Protein AF-A0A1M6TKB8-F1 (afdb_monomer_lite)

Structure (mmCIF, N/CA/C/O backbone):
data_AF-A0A1M6TKB8-F1
#
_entry.id   AF-A0A1M6TKB8-F1
#
loop_
_atom_site.group_PDB
_atom_site.id
_atom_site.type_symbol
_atom_site.label_atom_id
_atom_site.label_alt_id
_atom_site.label_comp_id
_atom_site.label_asym_id
_atom_site.label_entity_id
_atom_site.label_seq_id
_atom_site.pdbx_PDB_ins_code
_atom_site.Cartn_x
_atom_site.Cartn_y
_atom_site.Cartn_z
_atom_site.occupancy
_atom_site.B_iso_or_equiv
_atom_site.auth_seq_id
_atom_site.auth_comp_id
_atom_site.auth_asym_id
_atom_site.auth_atom_id
_atom_site.pdbx_PDB_model_num
ATOM 1 N N . MET A 1 1 ? -24.378 -10.086 3.140 1.00 51.75 1 MET A N 1
ATOM 2 C CA . MET A 1 1 ? -23.480 -8.966 2.792 1.00 51.75 1 MET A CA 1
ATOM 3 C C . MET A 1 1 ? -22.093 -9.391 3.237 1.00 51.75 1 MET A C 1
ATOM 5 O O . MET A 1 1 ? -21.985 -9.834 4.373 1.00 51.75 1 MET A O 1
ATOM 9 N N . LYS A 1 2 ? -21.095 -9.410 2.351 1.00 66.44 2 LYS A N 1
ATOM 10 C CA . LYS A 1 2 ? -19.722 -9.752 2.744 1.00 66.44 2 LYS A CA 1
ATOM 11 C C . LYS A 1 2 ? -19.069 -8.455 3.223 1.00 66.44 2 LYS A C 1
ATOM 13 O O . LYS A 1 2 ? -19.104 -7.477 2.484 1.00 66.44 2 LYS A O 1
ATOM 18 N N . THR A 1 3 ? -18.589 -8.420 4.460 1.00 76.50 3 THR A N 1
ATOM 19 C CA . THR A 1 3 ? -17.875 -7.260 5.005 1.00 76.50 3 THR A CA 1
ATOM 20 C C . THR A 1 3 ? -16.459 -7.266 4.436 1.00 76.50 3 THR A C 1
ATOM 22 O O . THR A 1 3 ? -15.822 -8.316 4.455 1.00 76.50 3 THR A O 1
ATOM 25 N N . ILE A 1 4 ? -16.000 -6.136 3.900 1.00 82.56 4 ILE A N 1
ATOM 26 C CA . ILE A 1 4 ? -14.615 -5.958 3.443 1.00 82.56 4 ILE A CA 1
ATOM 27 C C . ILE A 1 4 ? -13.791 -5.507 4.650 1.00 82.56 4 ILE A C 1
ATOM 29 O O . ILE A 1 4 ? -14.193 -4.577 5.350 1.00 82.56 4 ILE A O 1
ATOM 33 N N . SER A 1 5 ? -12.678 -6.184 4.915 1.00 91.06 5 SER A N 1
ATOM 34 C CA . SER A 1 5 ? -11.718 -5.819 5.957 1.00 91.06 5 SER A CA 1
ATOM 35 C C . SER A 1 5 ? -10.549 -5.008 5.392 1.00 91.06 5 SER A C 1
ATOM 37 O O . SER A 1 5 ? -10.285 -5.026 4.190 1.00 91.06 5 SER A O 1
ATOM 39 N N . VAL A 1 6 ? -9.801 -4.340 6.274 1.00 93.44 6 VAL A N 1
ATOM 40 C CA . VAL A 1 6 ? -8.541 -3.664 5.916 1.00 93.44 6 VAL A CA 1
ATOM 41 C C . VAL A 1 6 ? -7.554 -4.640 5.262 1.00 93.44 6 VAL A C 1
ATOM 43 O O . VAL A 1 6 ? -6.907 -4.297 4.275 1.00 93.44 6 VAL A O 1
ATOM 46 N N . ASN A 1 7 ? -7.490 -5.883 5.751 1.00 94.62 7 ASN A N 1
ATOM 47 C CA . ASN A 1 7 ? -6.625 -6.907 5.165 1.00 94.62 7 ASN A CA 1
ATOM 48 C C . ASN A 1 7 ? -7.055 -7.296 3.746 1.00 94.62 7 ASN A C 1
ATOM 50 O O . ASN A 1 7 ? -6.184 -7.468 2.903 1.00 94.62 7 ASN A O 1
ATOM 54 N N . ASP A 1 8 ? -8.360 -7.363 3.456 1.00 94.44 8 ASP A N 1
ATOM 55 C CA . ASP A 1 8 ? -8.839 -7.658 2.096 1.00 94.44 8 ASP A CA 1
ATOM 56 C C . ASP A 1 8 ? -8.401 -6.567 1.100 1.00 94.44 8 ASP A C 1
ATOM 58 O O . ASP A 1 8 ? -8.019 -6.867 -0.032 1.00 94.44 8 ASP A O 1
ATOM 62 N N . LEU A 1 9 ? -8.434 -5.292 1.516 1.00 95.69 9 LEU A N 1
ATOM 63 C CA . LEU A 1 9 ? -7.968 -4.169 0.691 1.00 95.69 9 LEU A CA 1
ATOM 64 C C . LEU A 1 9 ? -6.455 -4.233 0.470 1.00 95.69 9 LEU A C 1
ATOM 66 O O . LEU A 1 9 ? -5.993 -4.089 -0.662 1.00 95.69 9 LEU A O 1
ATOM 70 N N . LYS A 1 10 ? -5.693 -4.497 1.534 1.00 97.56 10 LYS A N 1
ATOM 71 C CA . LYS A 1 10 ? -4.236 -4.631 1.477 1.00 97.56 10 LYS A CA 1
ATOM 72 C C . LYS A 1 10 ? -3.787 -5.765 0.564 1.00 97.56 10 LYS A C 1
ATOM 74 O O . LYS A 1 10 ? -2.959 -5.544 -0.315 1.00 97.56 10 LYS A O 1
ATOM 79 N N . GLU A 1 11 ? -4.335 -6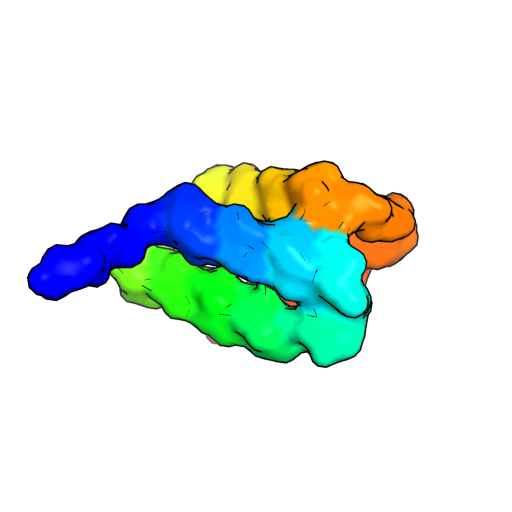.965 0.752 1.00 97.81 11 GLU A N 1
ATOM 80 C CA . GLU A 1 11 ? -4.020 -8.123 -0.090 1.00 97.81 11 GLU A CA 1
ATOM 81 C C . GLU A 1 11 ? -4.325 -7.817 -1.556 1.00 97.81 11 GLU A C 1
ATOM 83 O O . GLU A 1 11 ? -3.509 -8.102 -2.431 1.00 97.81 11 GLU A O 1
ATOM 88 N N . ARG A 1 12 ? -5.437 -7.121 -1.828 1.00 97.81 12 ARG A N 1
ATOM 89 C CA . ARG A 1 12 ? -5.772 -6.728 -3.194 1.00 97.81 12 ARG A CA 1
ATOM 90 C C . ARG A 1 12 ? -4.787 -5.721 -3.792 1.00 97.81 12 ARG A C 1
ATOM 92 O O . ARG A 1 12 ? -4.458 -5.857 -4.968 1.00 97.81 12 ARG A O 1
ATOM 99 N N . MET A 1 13 ? -4.325 -4.734 -3.022 1.00 98.19 13 MET A N 1
ATOM 100 C CA . MET A 1 13 ? -3.288 -3.790 -3.464 1.00 98.19 13 MET A CA 1
ATOM 101 C C . MET A 1 13 ? -1.970 -4.509 -3.774 1.00 98.19 13 MET A C 1
ATOM 103 O O . MET A 1 13 ? -1.362 -4.252 -4.810 1.00 98.19 13 MET A O 1
ATOM 107 N N . ILE A 1 14 ? -1.569 -5.453 -2.919 1.00 98.38 14 ILE A N 1
ATOM 108 C CA . ILE A 1 14 ? -0.373 -6.282 -3.121 1.00 98.38 14 ILE A CA 1
ATOM 109 C C . ILE A 1 14 ? -0.485 -7.103 -4.408 1.00 98.38 14 ILE A C 1
ATOM 111 O O . ILE A 1 14 ? 0.449 -7.105 -5.207 1.00 98.38 14 ILE A O 1
ATOM 115 N N . ASP A 1 15 ? -1.612 -7.784 -4.621 1.00 98.25 15 ASP A N 1
ATOM 116 C CA . ASP A 1 15 ? -1.824 -8.618 -5.807 1.00 98.25 15 ASP A CA 1
ATOM 117 C C . ASP A 1 15 ? -1.781 -7.791 -7.097 1.00 98.25 15 ASP A C 1
ATOM 119 O O . ASP A 1 15 ? -1.148 -8.196 -8.064 1.00 98.25 15 ASP A O 1
ATOM 123 N N . LEU A 1 16 ? -2.385 -6.598 -7.095 1.00 98.12 16 LEU A N 1
ATOM 124 C CA . LEU A 1 16 ? -2.338 -5.688 -8.243 1.00 98.12 16 LEU A CA 1
ATOM 125 C C . LEU A 1 16 ? -0.904 -5.269 -8.590 1.00 98.12 16 LEU A C 1
ATOM 127 O O . LEU A 1 16 ? -0.542 -5.263 -9.763 1.00 98.12 16 LEU A O 1
ATOM 131 N N . LEU A 1 17 ? -0.083 -4.949 -7.587 1.00 96.94 17 LEU A N 1
ATOM 132 C CA . LEU A 1 17 ? 1.319 -4.585 -7.813 1.00 96.94 17 LEU A CA 1
ATOM 133 C C . LEU A 1 17 ? 2.164 -5.778 -8.282 1.00 96.94 17 LEU A C 1
ATOM 135 O O . LEU A 1 17 ? 3.059 -5.590 -9.102 1.00 96.94 17 LEU A O 1
ATOM 139 N N . LYS A 1 18 ? 1.866 -7.000 -7.820 1.00 95.81 18 LYS A N 1
ATOM 140 C CA . LYS A 1 18 ? 2.499 -8.229 -8.337 1.00 95.81 18 LYS A CA 1
ATOM 141 C C . LYS A 1 18 ? 2.137 -8.507 -9.790 1.00 95.81 18 LYS A C 1
ATOM 143 O O . LYS A 1 18 ? 2.968 -9.035 -10.525 1.00 95.81 18 LYS A O 1
ATOM 148 N N . ASP A 1 19 ? 0.909 -8.177 -10.182 1.00 95.44 19 ASP A N 1
ATOM 149 C CA . ASP A 1 19 ? 0.433 -8.334 -11.555 1.00 95.44 19 ASP A CA 1
ATOM 150 C C . ASP A 1 19 ? 1.089 -7.319 -12.509 1.00 95.44 19 ASP A C 1
ATOM 152 O O . ASP A 1 19 ? 1.171 -7.588 -13.705 1.00 95.44 19 ASP A O 1
ATOM 156 N N . GLY A 1 20 ? 1.583 -6.188 -11.991 1.00 92.38 20 GLY A N 1
ATOM 157 C CA . GLY A 1 20 ? 2.393 -5.226 -12.739 1.00 92.38 20 GLY A CA 1
ATOM 158 C C . GLY A 1 20 ? 2.171 -3.771 -12.322 1.00 92.38 20 GLY A C 1
ATOM 159 O O . GLY A 1 20 ? 1.114 -3.403 -11.803 1.00 92.38 20 GLY A O 1
ATOM 160 N N . TRP A 1 21 ? 3.170 -2.920 -12.581 1.00 93.31 21 TRP A N 1
ATOM 161 C CA . TRP A 1 21 ? 3.133 -1.484 -12.260 1.00 93.31 21 TRP A CA 1
ATOM 162 C C . TRP A 1 21 ? 2.023 -0.731 -13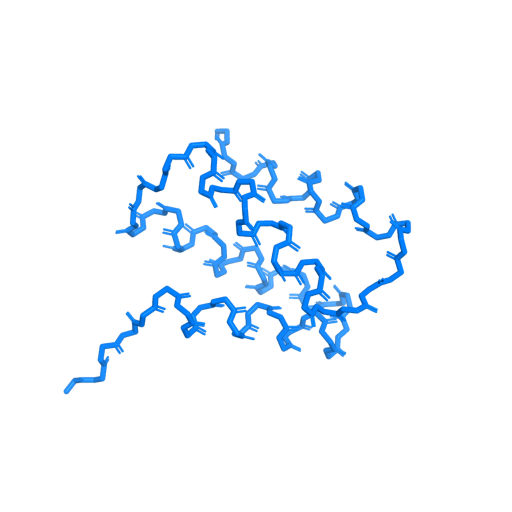.008 1.00 93.31 21 TRP A C 1
ATOM 164 O O . TRP A 1 21 ? 1.509 0.271 -12.520 1.00 93.31 21 TRP A O 1
ATOM 174 N N . GLU A 1 22 ? 1.571 -1.242 -14.157 1.00 94.56 22 GLU A N 1
ATOM 175 C CA . GLU A 1 22 ? 0.421 -0.713 -14.897 1.00 94.56 22 GLU A CA 1
ATOM 176 C C . GLU A 1 22 ? -0.887 -0.708 -14.088 1.00 94.56 22 GLU A C 1
ATOM 178 O O . GLU A 1 22 ? -1.829 -0.000 -14.444 1.00 94.56 22 GLU A O 1
ATOM 183 N N . ASN A 1 23 ? -0.954 -1.470 -12.991 1.00 96.56 23 ASN A N 1
ATOM 184 C CA . ASN A 1 23 ? -2.109 -1.510 -12.103 1.00 96.56 23 ASN A CA 1
ATOM 185 C C . ASN A 1 23 ? -2.058 -0.462 -10.979 1.00 96.56 23 ASN A C 1
ATOM 187 O O . ASN A 1 23 ? -2.958 -0.446 -10.133 1.00 96.56 23 ASN A O 1
ATOM 191 N N . LEU A 1 24 ? -1.045 0.412 -10.948 1.00 96.31 24 LEU A N 1
ATOM 192 C CA . LEU A 1 24 ? -0.859 1.399 -9.883 1.00 96.31 24 LEU A CA 1
ATOM 193 C C . LEU A 1 24 ? -2.082 2.306 -9.687 1.00 96.31 24 LEU A C 1
ATOM 195 O O . LEU A 1 24 ? -2.445 2.598 -8.551 1.00 96.31 24 LEU A O 1
ATOM 199 N N . ASP A 1 25 ? -2.785 2.683 -10.755 1.00 97.06 25 ASP A N 1
ATOM 200 C CA . ASP A 1 25 ? -4.008 3.487 -10.634 1.00 97.06 25 ASP A CA 1
ATOM 201 C C . ASP A 1 25 ? -5.105 2.771 -9.825 1.00 97.06 25 ASP A C 1
ATOM 203 O O . ASP A 1 25 ? -5.802 3.396 -9.023 1.00 97.06 25 ASP A O 1
ATOM 207 N N . TYR A 1 26 ? -5.230 1.445 -9.955 1.00 97.81 26 TYR A N 1
ATOM 208 C CA . TYR A 1 26 ? -6.163 0.667 -9.134 1.00 97.81 26 TYR A CA 1
ATOM 209 C C . TYR A 1 26 ? -5.719 0.604 -7.671 1.00 97.81 26 TYR A C 1
ATOM 211 O O . TYR A 1 26 ? -6.560 0.662 -6.772 1.00 97.81 26 TYR A O 1
ATOM 219 N N . VAL A 1 27 ? -4.411 0.509 -7.426 1.00 98.00 27 VAL A N 1
ATOM 220 C CA . VAL A 1 27 ? -3.831 0.532 -6.075 1.00 98.00 27 VAL A CA 1
ATOM 221 C C . VAL A 1 27 ? -4.124 1.870 -5.406 1.00 98.00 27 VAL A C 1
ATOM 223 O O . VAL A 1 27 ? -4.639 1.884 -4.292 1.00 98.00 27 VAL A O 1
ATOM 226 N N . LYS A 1 28 ? -3.913 2.980 -6.120 1.00 97.75 28 LYS A N 1
ATOM 227 C CA . LYS A 1 28 ? -4.263 4.335 -5.677 1.00 97.75 28 LYS A CA 1
ATOM 228 C C . LYS A 1 28 ? -5.738 4.426 -5.283 1.00 97.75 28 LYS A C 1
ATOM 230 O O . LYS A 1 28 ? -6.051 4.873 -4.183 1.00 97.75 28 LYS A O 1
ATOM 235 N N . CYS A 1 29 ? -6.655 3.926 -6.114 1.00 96.81 29 CYS A N 1
ATOM 236 C CA . CYS A 1 29 ? -8.083 3.911 -5.776 1.00 96.81 29 CYS A CA 1
ATOM 237 C C . CYS A 1 29 ? -8.397 3.136 -4.485 1.00 96.81 29 CYS A C 1
ATOM 239 O O . CYS A 1 29 ? -9.205 3.593 -3.673 1.00 96.81 29 CYS A O 1
ATOM 241 N N . LEU A 1 30 ? -7.786 1.964 -4.288 1.00 97.19 30 LEU A N 1
ATOM 242 C CA . LEU A 1 30 ? -8.001 1.152 -3.086 1.00 97.19 30 LEU A CA 1
ATOM 243 C C . LEU A 1 30 ? -7.393 1.800 -1.843 1.00 97.19 30 LEU A C 1
ATOM 245 O O . LEU A 1 30 ? -8.034 1.805 -0.794 1.00 97.19 30 LEU A O 1
ATOM 249 N N . PHE A 1 31 ? -6.207 2.387 -1.980 1.00 97.75 31 PHE A N 1
ATOM 250 C CA . PHE A 1 31 ? -5.538 3.119 -0.915 1.00 97.75 31 PHE A CA 1
ATOM 251 C C . PHE A 1 31 ? -6.374 4.318 -0.463 1.00 97.75 31 PHE A C 1
ATOM 253 O O . PHE A 1 31 ? -6.671 4.435 0.721 1.00 97.75 31 PHE A O 1
ATOM 260 N N . PHE A 1 32 ? -6.865 5.133 -1.404 1.00 96.06 32 PHE A N 1
ATOM 261 C CA . PHE A 1 32 ? -7.792 6.230 -1.105 1.00 96.06 32 PHE A CA 1
ATOM 262 C C . PHE A 1 32 ? -9.038 5.752 -0.367 1.00 96.06 32 PHE A C 1
ATOM 264 O O . PHE A 1 32 ? -9.443 6.329 0.632 1.00 96.06 32 PHE A O 1
ATOM 271 N N . THR A 1 33 ? -9.646 4.672 -0.866 1.00 94.56 33 THR A N 1
ATOM 272 C CA . THR A 1 33 ? -10.862 4.110 -0.273 1.00 94.56 33 THR A CA 1
ATOM 273 C C . THR A 1 33 ? -10.604 3.671 1.163 1.00 94.56 33 THR A C 1
ATOM 275 O O . THR A 1 33 ? -11.437 3.898 2.032 1.00 94.56 33 THR A O 1
ATOM 278 N N . TRP A 1 34 ? -9.451 3.054 1.428 1.00 96.19 34 TRP A N 1
ATOM 279 C CA . TRP A 1 34 ? -9.054 2.691 2.780 1.00 96.19 34 TRP A CA 1
ATOM 280 C C . TRP A 1 34 ? -8.879 3.930 3.674 1.00 96.19 34 TRP A C 1
ATOM 282 O O . TRP A 1 34 ? -9.451 3.962 4.762 1.00 96.19 34 TRP A O 1
ATOM 292 N N . VAL A 1 35 ? -8.179 4.965 3.200 1.00 95.75 35 VAL A N 1
ATOM 293 C CA . VAL A 1 35 ? -7.985 6.216 3.953 1.00 95.75 35 VAL A CA 1
ATOM 294 C C . VAL A 1 35 ? -9.327 6.870 4.301 1.00 95.75 35 VAL A C 1
ATOM 296 O O . VAL A 1 35 ? -9.591 7.136 5.469 1.00 95.75 35 VAL A O 1
ATOM 299 N N . GLU A 1 36 ? -10.215 7.044 3.322 1.00 94.19 36 GLU A N 1
ATOM 300 C CA . GLU A 1 36 ? -11.522 7.689 3.519 1.00 94.19 36 GLU A CA 1
ATOM 301 C C . GLU A 1 36 ? -12.475 6.881 4.412 1.00 94.19 36 GLU A C 1
ATOM 303 O O . GLU A 1 36 ? -13.308 7.446 5.116 1.00 94.19 36 GLU A O 1
ATOM 308 N N . MET A 1 37 ? -12.411 5.546 4.365 1.00 92.62 37 MET A N 1
ATOM 309 C CA . MET A 1 37 ? -13.341 4.701 5.121 1.00 92.62 37 MET A CA 1
ATOM 310 C C . MET A 1 37 ? -12.921 4.476 6.570 1.00 92.62 37 MET A C 1
ATOM 312 O O . MET A 1 37 ? -13.786 4.218 7.409 1.00 92.62 37 MET A O 1
ATOM 316 N N . PHE A 1 38 ? -11.617 4.481 6.842 1.00 92.69 38 PHE A N 1
ATOM 317 C CA . PHE A 1 38 ? -11.073 4.077 8.136 1.00 92.69 38 PHE A CA 1
ATOM 318 C C . PHE A 1 38 ? -10.351 5.207 8.874 1.00 92.69 38 PHE A C 1
ATOM 320 O O . PHE A 1 38 ? -10.023 5.000 10.037 1.00 92.69 38 PHE A O 1
ATOM 327 N N . GLU A 1 39 ? -10.148 6.365 8.233 1.00 94.44 39 GLU A N 1
ATOM 328 C CA . GLU A 1 39 ? -9.491 7.556 8.797 1.00 94.44 39 GLU A CA 1
ATOM 329 C C . GLU A 1 39 ? -8.211 7.208 9.593 1.00 94.44 39 GLU A C 1
ATOM 331 O O . GLU A 1 39 ? -8.105 7.560 10.771 1.00 94.44 39 GLU A O 1
ATOM 336 N N . PRO A 1 40 ? -7.262 6.465 8.984 1.00 95.88 40 PRO A N 1
ATOM 337 C CA . PRO A 1 40 ? -6.080 5.965 9.677 1.00 95.88 40 PRO A CA 1
ATOM 338 C C . PRO A 1 40 ? -5.164 7.101 10.146 1.00 95.88 40 PRO A C 1
ATOM 340 O O . PRO A 1 40 ? -5.063 8.151 9.504 1.00 95.88 40 PRO A O 1
ATOM 343 N N . GLU A 1 41 ? -4.436 6.862 11.235 1.00 97.06 41 GLU A N 1
ATOM 344 C CA . GLU A 1 41 ? -3.375 7.767 11.682 1.00 97.06 41 GLU A CA 1
ATOM 345 C C . GLU A 1 41 ? -2.162 7.715 10.731 1.00 97.06 41 GLU A C 1
ATOM 347 O O . GLU A 1 41 ? -1.960 6.751 9.990 1.00 97.06 41 GLU A O 1
ATOM 352 N N . GLU A 1 42 ? -1.310 8.742 10.764 1.00 95.38 42 GLU A N 1
ATOM 353 C CA . GLU A 1 42 ? -0.126 8.847 9.892 1.00 95.38 42 GLU A CA 1
ATOM 354 C C . GLU A 1 42 ? 0.787 7.609 9.979 1.00 95.38 42 GLU A C 1
ATOM 356 O O . GLU A 1 42 ? 1.256 7.099 8.960 1.00 95.38 42 GLU A O 1
ATOM 361 N N . ASP A 1 43 ? 0.986 7.070 11.184 1.00 97.25 43 ASP A N 1
ATOM 362 C CA . ASP A 1 43 ? 1.775 5.853 11.391 1.00 97.25 43 ASP A CA 1
ATOM 363 C C . ASP A 1 43 ? 1.134 4.629 10.715 1.00 97.25 43 ASP A C 1
ATOM 365 O O . ASP A 1 43 ? 1.834 3.782 10.160 1.00 97.25 43 ASP A O 1
ATOM 369 N N . GLU A 1 44 ? -0.197 4.529 10.705 1.00 97.06 44 GLU A N 1
ATOM 370 C CA . GLU A 1 44 ? -0.919 3.442 10.035 1.00 97.06 44 GLU A CA 1
ATOM 371 C C . GLU A 1 44 ? -0.833 3.564 8.510 1.00 97.06 44 GLU A C 1
ATOM 373 O O . GLU A 1 44 ? -0.685 2.553 7.821 1.00 97.06 44 GLU A O 1
ATOM 378 N N . ILE A 1 45 ? -0.867 4.790 7.979 1.00 96.88 45 ILE A N 1
ATOM 379 C CA . ILE A 1 45 ? -0.661 5.086 6.553 1.00 96.88 45 ILE A CA 1
ATOM 380 C C . ILE A 1 45 ? 0.739 4.648 6.119 1.00 96.88 45 ILE A C 1
ATOM 382 O O . ILE A 1 45 ? 0.879 3.918 5.133 1.00 96.88 45 ILE A O 1
ATOM 386 N N . ASN A 1 46 ? 1.765 5.037 6.877 1.00 95.88 46 ASN A N 1
ATOM 387 C CA . ASN A 1 46 ? 3.149 4.645 6.614 1.00 95.88 46 ASN A CA 1
ATOM 388 C C . ASN A 1 46 ? 3.317 3.120 6.655 1.00 95.88 46 ASN A C 1
ATOM 390 O O . ASN A 1 46 ? 3.871 2.536 5.724 1.00 95.88 46 ASN A O 1
ATOM 394 N N . ASN A 1 47 ? 2.750 2.463 7.672 1.00 97.31 47 ASN A N 1
ATOM 395 C CA . ASN A 1 47 ? 2.776 1.005 7.782 1.00 97.31 47 ASN A CA 1
ATOM 396 C C . ASN A 1 47 ? 2.071 0.325 6.598 1.00 97.31 47 ASN A C 1
ATOM 398 O O . ASN A 1 47 ? 2.587 -0.651 6.059 1.00 97.31 47 ASN A O 1
ATOM 402 N N . MET A 1 48 ? 0.920 0.836 6.149 1.00 97.44 48 MET A N 1
ATOM 403 C CA . MET A 1 48 ? 0.220 0.291 4.983 1.00 97.44 48 MET A CA 1
ATOM 404 C C . MET A 1 48 ? 1.078 0.394 3.716 1.00 97.44 48 MET A C 1
ATOM 406 O O . MET A 1 48 ? 1.181 -0.588 2.981 1.00 97.44 48 MET A O 1
ATOM 410 N N . MET A 1 49 ? 1.717 1.545 3.467 1.00 96.69 49 MET A N 1
ATOM 411 C CA . MET A 1 49 ? 2.614 1.743 2.317 1.00 96.69 49 MET A CA 1
ATOM 412 C C . MET A 1 49 ? 3.824 0.793 2.354 1.00 96.69 49 MET A C 1
ATOM 414 O O . MET A 1 49 ? 4.164 0.181 1.337 1.00 96.69 49 MET A O 1
ATOM 418 N N . ASP A 1 50 ? 4.425 0.605 3.531 1.00 96.38 50 ASP A N 1
ATOM 419 C CA . ASP A 1 50 ? 5.522 -0.345 3.744 1.00 96.38 50 ASP A CA 1
ATOM 420 C C . ASP A 1 50 ?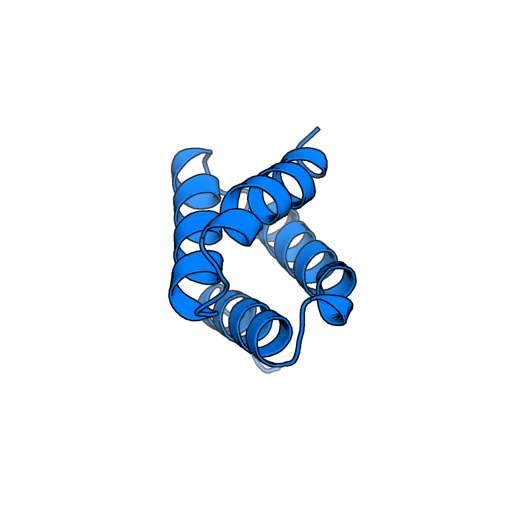 5.081 -1.795 3.481 1.00 96.38 50 ASP A C 1
ATOM 422 O O . ASP A 1 50 ? 5.803 -2.571 2.840 1.00 96.38 50 ASP A O 1
ATOM 426 N N . GLU A 1 51 ? 3.889 -2.174 3.947 1.00 97.06 51 GLU A N 1
ATOM 427 C CA . GLU A 1 51 ? 3.355 -3.526 3.788 1.00 97.06 51 GLU A CA 1
ATOM 428 C C . GLU A 1 51 ? 3.001 -3.847 2.330 1.00 97.06 51 GLU A C 1
ATOM 430 O O . GLU A 1 51 ? 3.323 -4.943 1.862 1.00 97.06 51 GLU A O 1
ATOM 435 N N . ILE A 1 52 ? 2.387 -2.918 1.585 1.00 97.19 52 ILE A N 1
ATOM 436 C CA . ILE A 1 52 ? 2.083 -3.145 0.162 1.00 97.19 52 ILE A CA 1
ATOM 437 C C . ILE A 1 52 ? 3.359 -3.217 -0.683 1.00 97.19 52 ILE A C 1
ATOM 439 O O . ILE A 1 52 ? 3.453 -4.062 -1.575 1.00 97.19 52 ILE A O 1
ATOM 443 N N . TYR A 1 53 ? 4.368 -2.395 -0.378 1.00 95.56 53 TYR A N 1
ATOM 444 C CA . TYR A 1 53 ? 5.664 -2.434 -1.051 1.00 95.56 53 TYR A CA 1
ATOM 445 C C . TYR A 1 53 ? 6.380 -3.760 -0.776 1.00 95.56 53 TYR A C 1
ATOM 447 O O . TYR A 1 53 ? 6.733 -4.494 -1.699 1.00 95.56 53 TYR A O 1
ATOM 455 N N . THR A 1 54 ? 6.520 -4.123 0.500 1.00 94.94 54 THR A N 1
ATOM 456 C CA . THR A 1 54 ? 7.195 -5.364 0.903 1.00 94.94 54 THR A CA 1
ATOM 457 C C . THR A 1 54 ? 6.466 -6.591 0.356 1.00 94.94 54 THR A C 1
ATOM 459 O O . THR A 1 54 ? 7.090 -7.535 -0.132 1.00 94.94 54 THR A O 1
ATOM 462 N N . GLY A 1 55 ? 5.133 -6.580 0.413 1.00 95.25 55 GLY A N 1
ATOM 463 C CA . GLY A 1 55 ? 4.292 -7.684 -0.031 1.00 95.25 55 GLY A CA 1
ATOM 464 C C . GLY A 1 55 ? 4.287 -7.884 -1.544 1.00 95.25 55 GLY A C 1
ATOM 465 O O . GLY A 1 55 ? 4.122 -9.021 -1.991 1.00 95.25 55 GLY A O 1
ATOM 466 N N . SER A 1 56 ? 4.474 -6.816 -2.324 1.00 94.56 56 SER A N 1
ATOM 467 C CA . SER A 1 56 ? 4.458 -6.857 -3.792 1.00 94.56 56 SER A CA 1
ATOM 468 C C . SER A 1 56 ? 5.775 -7.303 -4.423 1.00 94.56 56 SER A C 1
ATOM 470 O O . SER A 1 56 ? 5.774 -7.665 -5.595 1.00 94.56 56 SER A O 1
ATOM 472 N N . MET A 1 57 ? 6.867 -7.368 -3.648 1.00 90.25 57 MET A N 1
ATOM 473 C CA . MET A 1 57 ? 8.198 -7.770 -4.134 1.00 90.25 57 MET A CA 1
ATOM 474 C C . MET A 1 57 ? 8.688 -6.926 -5.325 1.00 90.25 57 MET A C 1
ATOM 476 O O . MET A 1 57 ? 9.409 -7.428 -6.188 1.00 90.25 57 MET A O 1
ATOM 480 N N . LEU A 1 58 ? 8.284 -5.655 -5.372 1.00 87.25 58 LEU A N 1
ATOM 481 C CA . LEU A 1 58 ? 8.765 -4.694 -6.360 1.00 87.25 58 LEU A CA 1
ATOM 482 C C . LEU A 1 58 ? 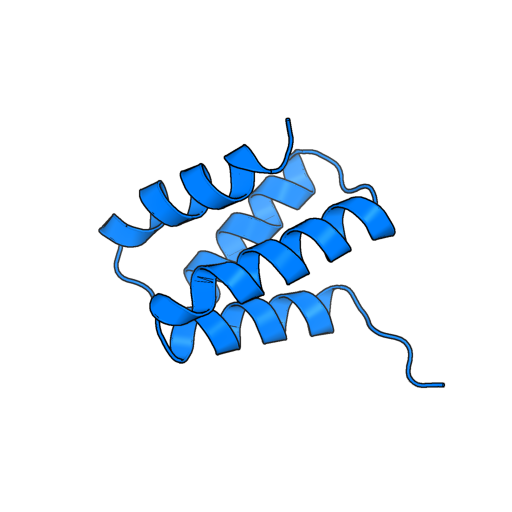10.268 -4.432 -6.201 1.00 87.25 58 LEU A C 1
ATOM 484 O O . LEU A 1 58 ? 10.856 -4.678 -5.145 1.00 87.25 58 LEU A O 1
ATOM 488 N N . GLU A 1 59 ? 10.884 -3.908 -7.258 1.00 89.00 59 GLU A N 1
ATOM 489 C CA . GLU A 1 59 ? 12.277 -3.470 -7.210 1.00 89.00 59 GLU A CA 1
ATOM 490 C C . GLU A 1 59 ? 12.449 -2.288 -6.242 1.00 89.00 59 GLU A C 1
ATOM 492 O O . GLU A 1 59 ? 11.532 -1.493 -6.027 1.00 89.00 59 GLU A O 1
ATOM 497 N N . GLU A 1 60 ? 13.640 -2.161 -5.652 1.00 82.00 60 GLU A N 1
ATOM 498 C CA . GLU A 1 60 ? 13.910 -1.149 -4.620 1.00 82.00 60 GLU A CA 1
ATOM 499 C C . GLU A 1 60 ? 13.703 0.285 -5.133 1.00 82.00 60 GLU A C 1
ATOM 501 O O . GLU A 1 60 ? 13.170 1.135 -4.415 1.00 82.00 60 GLU A O 1
ATOM 506 N N . ASP A 1 61 ? 14.018 0.521 -6.408 1.00 87.00 61 ASP A N 1
ATOM 507 C CA . ASP A 1 61 ? 13.820 1.809 -7.076 1.00 87.00 61 ASP A CA 1
ATOM 508 C C . ASP A 1 61 ? 12.328 2.192 -7.181 1.00 87.00 61 ASP A C 1
ATOM 510 O O . ASP A 1 61 ? 11.989 3.377 -7.144 1.00 87.00 61 ASP A O 1
ATOM 514 N N . SER A 1 62 ? 11.415 1.211 -7.211 1.00 89.88 62 SER A N 1
ATOM 515 C CA . SER A 1 62 ? 9.965 1.446 -7.257 1.00 89.88 62 SER A CA 1
ATOM 516 C C . SER A 1 62 ? 9.395 1.950 -5.929 1.00 89.88 62 SER A C 1
ATOM 518 O O . SER A 1 62 ? 8.298 2.510 -5.911 1.00 89.88 62 SER A O 1
ATOM 520 N N . ARG A 1 63 ? 10.115 1.793 -4.805 1.00 91.56 63 ARG A N 1
ATOM 521 C CA . ARG A 1 63 ? 9.621 2.223 -3.485 1.00 91.56 63 ARG A CA 1
ATOM 522 C C . ARG A 1 63 ? 9.380 3.725 -3.435 1.00 91.56 63 ARG A C 1
ATOM 524 O O . ARG A 1 63 ? 8.346 4.177 -2.954 1.00 91.56 63 ARG A O 1
ATOM 531 N N . VAL A 1 64 ? 10.347 4.500 -3.923 1.00 94.00 64 VAL A N 1
ATOM 532 C CA . VAL A 1 64 ? 10.290 5.967 -3.882 1.00 94.00 64 VAL A CA 1
ATOM 533 C C . VAL A 1 64 ? 9.123 6.482 -4.722 1.00 94.00 64 VAL A C 1
ATOM 535 O O . VAL A 1 64 ? 8.401 7.371 -4.276 1.00 94.00 64 VAL A O 1
ATOM 538 N N . GLU A 1 65 ? 8.910 5.896 -5.902 1.00 94.88 65 GLU A N 1
ATOM 539 C CA . GLU A 1 65 ? 7.806 6.256 -6.796 1.00 94.88 65 GLU A CA 1
ATOM 540 C C . GLU A 1 65 ? 6.450 5.889 -6.186 1.00 94.88 65 GLU A C 1
ATOM 542 O O . GLU A 1 65 ? 5.566 6.740 -6.120 1.00 94.88 65 GLU A O 1
ATOM 547 N N . LEU A 1 66 ? 6.309 4.675 -5.637 1.00 95.44 66 LEU A N 1
ATOM 548 C CA . LEU A 1 66 ? 5.074 4.238 -4.978 1.00 95.44 66 LEU A CA 1
ATOM 549 C C . LEU A 1 66 ? 4.674 5.199 -3.855 1.00 95.44 66 LEU A C 1
ATOM 551 O O . LEU A 1 66 ? 3.518 5.597 -3.750 1.00 95.44 66 LEU A O 1
ATOM 555 N N . TYR A 1 67 ? 5.638 5.594 -3.025 1.00 95.31 67 TYR A N 1
ATOM 556 C CA . TYR A 1 67 ? 5.366 6.437 -1.864 1.00 95.31 67 TYR A CA 1
ATOM 557 C C . TYR A 1 67 ? 5.029 7.853 -2.310 1.00 95.31 67 TYR A C 1
ATOM 559 O O . TYR A 1 67 ? 4.153 8.477 -1.719 1.00 95.31 67 TYR A O 1
ATOM 567 N N . ALA A 1 68 ? 5.691 8.370 -3.347 1.00 95.69 68 ALA A N 1
ATOM 568 C CA . ALA A 1 68 ? 5.344 9.666 -3.918 1.00 95.69 68 ALA A CA 1
ATOM 569 C C . ALA A 1 68 ? 3.908 9.664 -4.469 1.00 95.69 68 ALA A C 1
ATOM 571 O O . ALA A 1 68 ? 3.134 10.576 -4.175 1.00 95.69 68 ALA 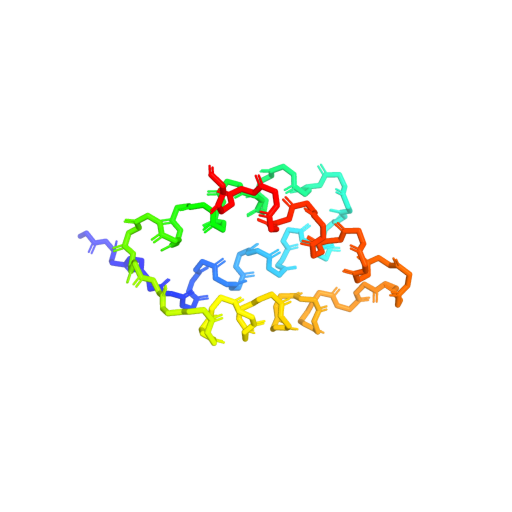A O 1
ATOM 572 N N . GLU A 1 69 ? 3.536 8.619 -5.207 1.00 96.31 69 GLU A N 1
ATOM 573 C CA . GLU A 1 69 ? 2.212 8.473 -5.812 1.00 96.31 69 GLU A CA 1
ATOM 574 C C . GLU A 1 69 ? 1.105 8.346 -4.762 1.00 96.31 69 GLU A C 1
ATOM 576 O O . GLU A 1 69 ? 0.085 9.025 -4.876 1.00 96.31 69 GLU A O 1
ATOM 581 N N . LEU A 1 70 ? 1.304 7.550 -3.709 1.00 96.31 70 LEU A N 1
ATOM 582 C CA . LEU A 1 70 ? 0.302 7.380 -2.651 1.00 96.31 70 LEU A CA 1
ATOM 583 C C . LEU A 1 70 ? 0.214 8.593 -1.720 1.00 96.31 70 LEU A C 1
ATOM 585 O O . LEU A 1 70 ? -0.890 9.031 -1.403 1.00 96.31 70 LEU A O 1
ATOM 589 N N . ASN A 1 71 ? 1.342 9.208 -1.349 1.00 94.75 71 ASN A N 1
ATOM 590 C CA . ASN A 1 71 ? 1.324 10.431 -0.539 1.00 94.75 71 ASN A CA 1
ATOM 591 C C . ASN A 1 71 ? 0.693 11.616 -1.276 1.00 94.75 71 ASN A C 1
ATOM 593 O O . ASN A 1 71 ? 0.092 12.477 -0.637 1.00 94.75 71 ASN A O 1
ATOM 597 N N . SER A 1 72 ? 0.773 11.658 -2.613 1.00 93.75 72 SER A N 1
ATOM 598 C CA . SER A 1 72 ? 0.111 12.702 -3.412 1.00 93.75 72 SER A CA 1
ATOM 599 C C . SER A 1 72 ? -1.412 12.735 -3.235 1.00 93.75 72 SER A C 1
ATOM 601 O O . SER A 1 72 ? -2.051 13.722 -3.594 1.00 93.75 72 SER A O 1
ATOM 603 N N . MET A 1 73 ? -1.989 11.669 -2.674 1.00 89.50 73 MET A N 1
ATOM 604 C CA . MET A 1 73 ? -3.424 11.501 -2.472 1.00 89.50 73 MET A CA 1
ATOM 605 C C . MET A 1 73 ? -3.922 11.977 -1.107 1.00 89.50 73 MET A C 1
ATOM 607 O O . MET A 1 73 ? -5.130 12.036 -0.902 1.00 89.50 73 MET A O 1
ATOM 611 N N . LEU A 1 74 ? -3.012 12.276 -0.179 1.00 87.00 74 LEU A N 1
ATOM 612 C CA . LEU A 1 74 ? -3.320 12.638 1.209 1.00 87.00 74 LEU A CA 1
ATOM 613 C C . LEU A 1 74 ? -3.408 14.164 1.423 1.00 87.00 74 LEU A C 1
ATOM 615 O O . LEU A 1 74 ? -3.412 14.623 2.564 1.00 87.00 74 LEU A O 1
ATOM 619 N N . VAL A 1 75 ? -3.420 14.942 0.332 1.00 67.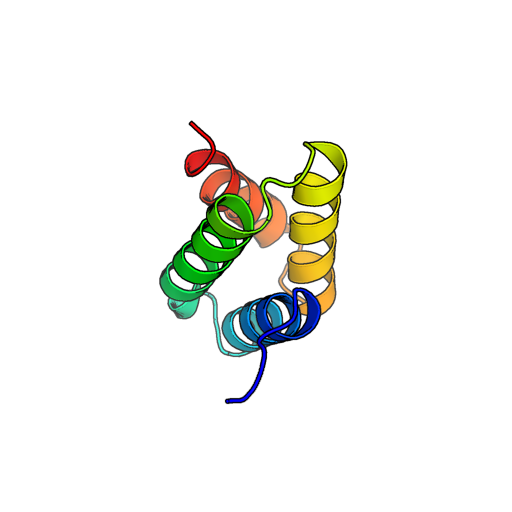88 75 VAL A N 1
ATOM 620 C CA . VAL A 1 75 ? -3.371 16.417 0.311 1.00 67.88 75 VAL A CA 1
ATOM 621 C C . VAL A 1 75 ? -4.752 17.030 0.116 1.00 67.88 75 VAL A C 1
ATOM 623 O O . VAL A 1 75 ? -5.459 16.600 -0.821 1.00 67.88 75 VAL A O 1
#

Organism: NCBI:txid1121950

pLDDT: mean 93.18, std 7.63, range [51.75, 98.38]

Sequence (75 aa):
MKTISVNDLKERMIDLLKDGWENLDYVKCLFFTWVEMFEPEEDEINNMMDEIYTGSMLEEDSRVELYAELNSMLV

Radius of gyration: 11.66 Å; chains: 1; bounding box: 37×26×27 Å

Foldseek 3Di:
DDDQDPVNLLVVLLVQVLVHPVSLVVNLVSLLVCCVPPVDDPVVNVVSLVSSCVSNPDDPVVSVVSCVSNVVSVD

Secondary structure (DSSP, 8-state):
-PPPPHHHHHHHHHHHHHH-GGGHHHHHHHHHHHHHHH---HHHHHHHHHHHHHHHT--HHHHHHHHHHHHTT--